Protein AF-A0A7S3NCB9-F1 (afdb_monomer_lite)

Organism: NCBI:txid151035

Secondary structure (DSSP, 8-state):
-EEEEEEE-TT-HHHHHHHHHHHHHHHH-EETTEEGGGTEEEEEEE---TT-HHHHHHHHHHHHHHHHH--HHHHHHHHHHHHHHHHHHHTT---TT--

pLDDT: mean 88.89, std 9.61, range [56.53, 97.19]

Foldseek 3Di:
DAEDEAE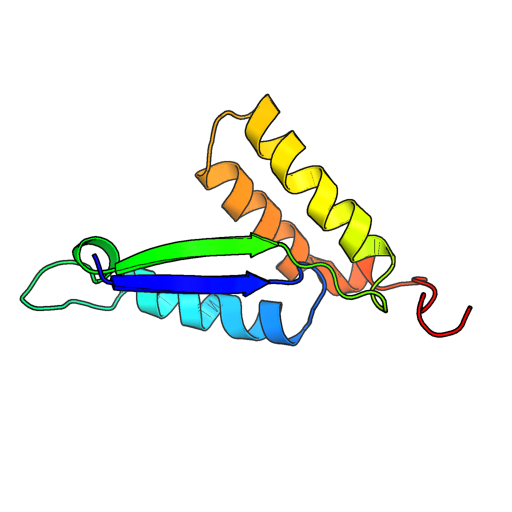DQLLDPVNLVCVVVVVCQQPPDADPRHGCCVVYHYDYHQDHDQQQQCSVVLNVCLVVQCVVVVDPVSSVVSSNVSSVCSVVSSPPGHRNVVD

Radius of gyration: 15.11 Å; chains: 1; bounding box: 44×29×39 Å

Sequence (99 aa):
LSRVDVFEDLLCSDSKAFDPVLKQFLNSEIVNGNPITDYIEFVFHIFPLPYHHNAFYAAHLVPFVMNITQSVSDVFTYSEFMLANQDQFLAPAANLTEI

Structure (mmCIF, N/CA/C/O backbone):
data_AF-A0A7S3NCB9-F1
#
_entry.id   AF-A0A7S3NCB9-F1
#
loop_
_atom_site.group_PDB
_atom_site.id
_atom_site.type_symbol
_atom_site.label_atom_id
_atom_site.label_alt_id
_atom_site.label_comp_id
_atom_site.label_asym_id
_atom_site.label_entity_id
_atom_site.label_seq_id
_atom_site.pdbx_PDB_ins_code
_atom_site.Cartn_x
_atom_site.Cartn_y
_atom_site.Cartn_z
_atom_site.occupancy
_atom_site.B_iso_or_equiv
_atom_site.auth_seq_id
_atom_site.auth_comp_id
_atom_site.auth_asym_id
_atom_site.auth_atom_id
_atom_site.pdbx_PDB_model_num
ATOM 1 N N . LEU A 1 1 ? -3.557 -4.394 21.625 1.00 69.38 1 LEU A N 1
ATOM 2 C CA . LEU A 1 1 ? -3.998 -4.639 20.239 1.00 69.38 1 LEU A CA 1
ATOM 3 C C . LEU A 1 1 ? -3.192 -5.813 19.720 1.00 69.38 1 LEU A C 1
ATOM 5 O O . LEU A 1 1 ? -1.998 -5.870 20.004 1.00 69.38 1 LEU A O 1
ATOM 9 N N . SER A 1 2 ? -3.832 -6.773 19.061 1.00 86.56 2 SER A N 1
ATOM 10 C CA . SER A 1 2 ? -3.083 -7.773 18.293 1.00 86.56 2 SER A CA 1
ATOM 11 C C . SER A 1 2 ? -2.492 -7.072 17.072 1.00 86.56 2 SER A C 1
ATOM 13 O O . SER A 1 2 ? -3.141 -6.194 16.509 1.00 86.56 2 SER A O 1
ATOM 15 N N . ARG A 1 3 ? -1.268 -7.421 16.685 1.00 92.62 3 ARG A N 1
ATOM 16 C CA . ARG A 1 3 ? -0.587 -6.818 15.536 1.00 92.62 3 ARG A CA 1
ATOM 17 C C . ARG A 1 3 ? -0.641 -7.761 14.343 1.00 92.62 3 ARG A C 1
ATOM 19 O O . ARG A 1 3 ? -0.405 -8.958 14.504 1.00 92.62 3 ARG A O 1
ATOM 26 N N . VAL A 1 4 ? -0.927 -7.208 13.170 1.00 92.38 4 VAL A N 1
ATOM 27 C CA . VAL A 1 4 ? -0.820 -7.888 11.879 1.00 92.38 4 VAL A CA 1
ATOM 28 C C . VAL A 1 4 ? 0.214 -7.154 11.037 1.00 92.38 4 VAL A C 1
ATOM 30 O O . VAL A 1 4 ? 0.088 -5.960 10.770 1.00 92.38 4 VAL A O 1
ATOM 33 N N . ASP A 1 5 ? 1.247 -7.882 10.629 1.00 94.56 5 ASP A N 1
ATOM 34 C CA . ASP A 1 5 ? 2.293 -7.386 9.745 1.00 94.56 5 ASP A CA 1
ATOM 35 C C . ASP A 1 5 ? 1.967 -7.771 8.300 1.00 94.56 5 ASP A C 1
ATOM 37 O O . ASP A 1 5 ? 1.830 -8.953 7.976 1.00 94.56 5 ASP A O 1
ATOM 41 N N . VAL A 1 6 ? 1.847 -6.766 7.436 1.00 93.56 6 VAL A N 1
ATOM 42 C CA . VAL A 1 6 ? 1.600 -6.934 6.002 1.00 93.56 6 VAL A CA 1
ATOM 43 C C . VAL A 1 6 ? 2.891 -6.608 5.268 1.00 93.56 6 VAL A C 1
ATOM 45 O O . VAL A 1 6 ? 3.388 -5.492 5.366 1.00 93.56 6 VAL A O 1
ATOM 48 N N . PHE A 1 7 ? 3.445 -7.580 4.549 1.00 94.69 7 PHE A N 1
ATOM 49 C CA . PHE A 1 7 ? 4.630 -7.387 3.715 1.00 94.69 7 PHE A CA 1
ATOM 50 C C . PHE A 1 7 ? 4.189 -7.247 2.266 1.00 94.69 7 PHE A C 1
ATOM 52 O O . PHE A 1 7 ? 3.552 -8.151 1.725 1.00 94.69 7 PHE A O 1
ATOM 59 N N . GLU A 1 8 ? 4.514 -6.116 1.654 1.00 94.50 8 GLU A N 1
ATOM 60 C CA . GLU A 1 8 ? 4.023 -5.754 0.332 1.00 94.50 8 GLU A CA 1
ATOM 61 C C . GLU A 1 8 ? 5.161 -5.334 -0.594 1.00 94.50 8 GLU A C 1
ATOM 63 O O . GLU A 1 8 ? 5.988 -4.492 -0.245 1.00 94.50 8 GLU A O 1
ATOM 68 N N . ASP A 1 9 ? 5.165 -5.889 -1.803 1.00 94.56 9 ASP A N 1
ATOM 69 C CA . ASP A 1 9 ? 5.933 -5.357 -2.920 1.00 94.56 9 ASP A CA 1
ATOM 70 C C . ASP A 1 9 ? 4.962 -4.633 -3.859 1.00 94.56 9 ASP A C 1
ATOM 72 O O . ASP A 1 9 ? 4.053 -5.243 -4.423 1.00 94.56 9 ASP A O 1
ATOM 76 N N . LEU A 1 10 ? 5.182 -3.331 -4.052 1.00 95.19 10 LEU A N 1
ATOM 77 C CA . LEU A 1 10 ? 4.336 -2.461 -4.870 1.00 95.19 10 LEU A CA 1
ATOM 78 C C . LEU A 1 10 ? 4.315 -2.823 -6.365 1.00 95.19 10 LEU A C 1
ATOM 80 O O . LEU A 1 10 ? 3.520 -2.249 -7.109 1.00 95.19 10 LEU A O 1
ATOM 84 N N . LEU A 1 11 ? 5.182 -3.737 -6.810 1.00 93.50 11 LEU A N 1
ATOM 85 C CA . LEU A 1 11 ? 5.207 -4.274 -8.170 1.00 93.50 11 LEU A CA 1
ATOM 86 C C . LEU A 1 11 ? 4.879 -5.775 -8.246 1.00 93.50 11 LEU A C 1
ATOM 88 O O . LEU A 1 11 ? 4.972 -6.360 -9.323 1.00 93.50 11 LEU A O 1
ATOM 92 N N . CYS A 1 12 ? 4.501 -6.419 -7.139 1.00 93.19 12 CYS A N 1
ATOM 93 C CA . CYS A 1 12 ? 4.141 -7.835 -7.141 1.00 93.19 12 CYS A CA 1
ATOM 94 C C . CYS A 1 12 ? 2.662 -8.054 -7.494 1.00 93.19 12 CYS A C 1
ATOM 96 O O . CYS A 1 12 ? 1.757 -7.499 -6.868 1.00 93.19 12 CYS A O 1
ATOM 98 N N . SER A 1 13 ? 2.404 -8.964 -8.439 1.00 93.38 13 SER A N 1
ATOM 99 C CA . SER A 1 13 ? 1.044 -9.345 -8.838 1.00 93.38 13 SER A CA 1
ATOM 100 C C . SER A 1 13 ? 0.202 -9.917 -7.700 1.00 93.38 13 SER A C 1
ATOM 102 O O . SER A 1 13 ? -1.004 -9.677 -7.670 1.00 93.38 13 SER A O 1
ATOM 104 N N . ASP A 1 14 ? 0.815 -10.643 -6.765 1.00 94.38 14 ASP A N 1
ATOM 105 C CA . ASP A 1 14 ? 0.099 -11.224 -5.626 1.00 94.38 14 ASP A CA 1
ATOM 106 C C . ASP A 1 14 ? -0.267 -10.152 -4.595 1.00 94.38 14 ASP A C 1
ATOM 108 O O . ASP A 1 14 ? -1.376 -10.167 -4.064 1.00 94.38 14 ASP A O 1
ATOM 112 N N . SER A 1 15 ? 0.614 -9.168 -4.375 1.00 95.12 15 SER A N 1
ATOM 113 C CA . SER A 1 15 ? 0.306 -7.978 -3.573 1.00 95.12 15 SER A CA 1
ATOM 114 C C . SER A 1 15 ? -0.871 -7.202 -4.171 1.00 95.12 15 SER A C 1
ATOM 116 O O . SER A 1 15 ? -1.849 -6.930 -3.475 1.00 95.12 15 SER A O 1
ATOM 118 N N . LYS A 1 16 ? -0.861 -6.972 -5.491 1.00 95.00 16 LYS A N 1
ATOM 119 C CA . LYS A 1 16 ? -1.988 -6.356 -6.212 1.00 95.00 16 LYS A CA 1
ATOM 120 C C . LYS A 1 16 ? -3.286 -7.151 -6.074 1.00 95.00 16 LYS A C 1
ATOM 122 O O . LYS A 1 16 ? -4.353 -6.562 -5.924 1.00 95.00 16 LYS A O 1
ATOM 127 N N . ALA A 1 17 ? -3.216 -8.478 -6.157 1.00 95.94 17 ALA A N 1
ATOM 128 C CA . ALA A 1 17 ? -4.389 -9.336 -6.008 1.00 95.94 17 ALA A CA 1
ATOM 129 C C . ALA A 1 17 ? -4.933 -9.340 -4.567 1.00 95.94 17 ALA A C 1
ATOM 131 O O . ALA A 1 17 ? -6.141 -9.487 -4.369 1.00 95.94 17 ALA A O 1
ATOM 132 N N . PHE A 1 18 ? -4.061 -9.166 -3.571 1.00 94.50 18 PHE A N 1
ATOM 133 C CA . PHE A 1 18 ? -4.422 -9.132 -2.155 1.00 94.50 18 PHE A CA 1
ATOM 134 C C . PHE A 1 18 ? -5.033 -7.795 -1.711 1.00 94.50 18 PHE A C 1
ATOM 136 O O . PHE A 1 18 ? -5.959 -7.800 -0.899 1.00 94.50 18 PHE A O 1
ATOM 143 N N . ASP A 1 19 ? -4.581 -6.669 -2.267 1.00 92.81 19 ASP A N 1
ATOM 144 C CA . ASP A 1 19 ? -5.046 -5.314 -1.927 1.00 92.81 19 ASP A CA 1
ATOM 145 C C . ASP A 1 19 ? -6.584 -5.157 -1.806 1.00 92.81 19 ASP A C 1
ATOM 147 O O . ASP A 1 19 ? -7.055 -4.714 -0.752 1.00 92.81 19 ASP A O 1
ATOM 151 N N . PRO A 1 20 ? -7.422 -5.575 -2.784 1.00 94.00 20 PRO A N 1
ATOM 152 C CA . PRO A 1 20 ? -8.875 -5.448 -2.649 1.00 94.00 20 PRO A CA 1
ATOM 153 C C . PRO A 1 20 ? -9.452 -6.292 -1.504 1.00 94.00 20 PRO A C 1
ATOM 155 O O . PRO A 1 20 ? -10.409 -5.865 -0.855 1.00 94.00 20 PRO A O 1
ATOM 158 N N . VAL A 1 21 ? -8.872 -7.465 -1.225 1.00 93.50 21 VAL A N 1
ATOM 159 C CA . VAL A 1 21 ? -9.301 -8.340 -0.121 1.00 93.50 21 VAL A CA 1
ATOM 160 C C . VAL A 1 21 ? -8.959 -7.700 1.222 1.00 93.50 21 VAL A C 1
ATOM 162 O O . VAL A 1 21 ? -9.803 -7.666 2.119 1.00 93.50 21 VAL A O 1
ATOM 165 N N . LEU A 1 22 ? -7.753 -7.142 1.352 1.00 91.38 22 LEU A N 1
ATOM 166 C CA . LEU A 1 22 ? -7.338 -6.432 2.557 1.00 91.38 22 LEU A CA 1
ATOM 167 C C . LEU A 1 22 ? -8.224 -5.209 2.811 1.00 91.38 22 LEU A C 1
ATOM 169 O O . LEU A 1 22 ? -8.719 -5.024 3.920 1.00 91.38 22 LEU A O 1
ATOM 173 N N . LYS A 1 23 ? -8.491 -4.403 1.780 1.00 90.25 23 LYS A N 1
ATOM 174 C CA . LYS A 1 23 ? -9.395 -3.249 1.883 1.00 90.25 23 LYS A CA 1
ATOM 175 C C . LYS A 1 23 ? -10.801 -3.650 2.276 1.00 90.25 23 LYS A C 1
ATOM 177 O O . LYS A 1 23 ? -11.414 -2.964 3.090 1.00 90.25 23 LYS A O 1
ATOM 182 N N . GLN A 1 24 ? -11.323 -4.733 1.707 1.00 90.81 24 GLN A N 1
ATOM 183 C CA . GLN A 1 24 ? -12.623 -5.250 2.111 1.00 90.81 24 GLN A CA 1
ATOM 184 C C . GLN A 1 24 ? -12.604 -5.596 3.601 1.00 90.81 24 GLN A C 1
ATOM 186 O O . GLN A 1 24 ? -13.432 -5.082 4.344 1.00 90.81 24 GLN A O 1
ATOM 191 N N . PHE A 1 25 ? -11.621 -6.374 4.054 1.00 90.00 25 PHE A N 1
ATOM 192 C CA . PHE A 1 25 ? -11.475 -6.739 5.461 1.00 90.00 25 PHE A CA 1
ATOM 193 C C . PHE A 1 25 ? -11.419 -5.510 6.384 1.00 90.00 25 PHE A C 1
ATOM 195 O O . PHE A 1 25 ? -12.175 -5.432 7.348 1.00 90.00 25 PHE A O 1
ATOM 202 N N . LEU A 1 26 ? -10.590 -4.514 6.058 1.00 88.00 26 LEU A N 1
ATOM 203 C CA . LEU A 1 26 ? -10.434 -3.303 6.869 1.00 88.00 26 LEU A CA 1
ATOM 204 C C . LEU A 1 26 ? -11.706 -2.441 6.923 1.00 88.00 26 LEU A C 1
ATOM 206 O O . LEU A 1 26 ? -11.957 -1.801 7.941 1.00 88.00 26 LEU A O 1
ATOM 210 N N . ASN A 1 27 ? -12.505 -2.424 5.852 1.00 86.50 27 ASN A N 1
ATOM 211 C CA . ASN A 1 27 ? -13.682 -1.555 5.744 1.00 86.50 27 ASN A CA 1
ATOM 212 C C . ASN A 1 27 ? -15.006 -2.230 6.130 1.00 86.50 27 ASN A C 1
ATOM 214 O O . ASN A 1 27 ? -15.965 -1.527 6.446 1.00 86.50 27 ASN A O 1
ATOM 218 N N . SER A 1 28 ? -15.103 -3.561 6.056 1.00 84.94 28 SER A N 1
ATOM 219 C CA . SER A 1 28 ? -16.370 -4.277 6.264 1.00 84.94 28 SER A CA 1
ATOM 220 C C . SER A 1 28 ? -16.412 -5.147 7.511 1.00 84.94 28 SER A C 1
ATOM 222 O O . SER A 1 28 ? -17.507 -5.506 7.942 1.00 84.94 28 SER A O 1
ATOM 224 N N . GLU A 1 29 ? -15.264 -5.529 8.072 1.00 83.62 29 GLU A N 1
ATOM 225 C CA . GLU A 1 29 ? -15.246 -6.464 9.194 1.00 83.62 29 GLU A CA 1
ATOM 226 C C . GLU A 1 29 ? -15.596 -5.751 10.508 1.00 83.62 29 GLU A C 1
ATOM 228 O O . GLU A 1 29 ? -14.960 -4.769 10.906 1.00 83.62 29 GLU A O 1
ATOM 233 N N . ILE A 1 30 ? -16.626 -6.262 11.185 1.00 87.44 30 ILE A N 1
ATOM 234 C CA . ILE A 1 30 ? -17.177 -5.700 12.419 1.00 87.44 30 ILE A CA 1
ATOM 235 C C . ILE A 1 30 ? -17.103 -6.757 13.519 1.00 87.44 30 ILE A C 1
ATOM 237 O O . ILE A 1 30 ? -17.725 -7.815 13.428 1.00 87.44 30 ILE A O 1
ATOM 241 N N . VAL A 1 31 ? -16.407 -6.437 14.606 1.00 84.00 31 VAL A N 1
ATOM 242 C CA . VAL A 1 31 ? -16.272 -7.300 15.783 1.00 84.00 31 VAL A CA 1
ATOM 243 C C . VAL A 1 31 ? -16.986 -6.628 16.949 1.00 84.00 31 VAL A C 1
ATOM 245 O O . VAL A 1 31 ? -16.667 -5.504 17.322 1.00 84.00 31 VAL A O 1
ATOM 248 N N . ASN A 1 32 ? -17.991 -7.296 17.525 1.00 87.75 32 ASN A N 1
ATOM 249 C CA . ASN A 1 32 ? -18.798 -6.759 18.633 1.00 87.75 32 ASN A CA 1
ATOM 250 C C . ASN A 1 32 ? -19.387 -5.356 18.367 1.00 87.75 32 ASN A C 1
ATOM 252 O O . ASN A 1 32 ? -19.526 -4.552 19.286 1.00 87.75 32 ASN A O 1
ATOM 256 N N . GLY A 1 33 ? -19.735 -5.066 17.111 1.00 90.12 33 GL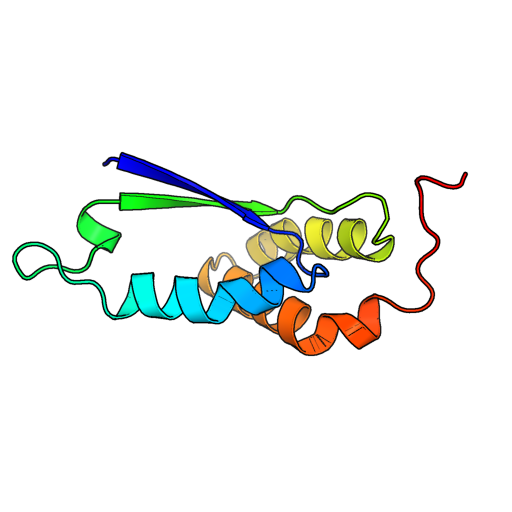Y A N 1
ATOM 257 C CA . GLY A 1 33 ? -20.338 -3.794 16.707 1.00 90.12 33 GLY A CA 1
ATOM 258 C C . GLY A 1 33 ? -19.353 -2.665 16.390 1.00 90.12 33 GLY A C 1
ATOM 259 O O . GLY A 1 33 ? -19.819 -1.599 16.001 1.00 90.12 33 GLY A O 1
ATOM 260 N N . ASN A 1 34 ? -18.036 -2.885 16.496 1.00 90.38 34 ASN A N 1
ATOM 261 C CA . ASN A 1 34 ? -17.019 -1.894 16.122 1.00 90.38 34 ASN A CA 1
ATOM 262 C C . ASN A 1 34 ? -16.146 -2.392 14.953 1.00 90.38 34 ASN A C 1
ATOM 264 O O . ASN A 1 34 ? -16.024 -3.609 14.771 1.00 90.38 34 ASN A O 1
ATOM 268 N N . PRO A 1 35 ? -15.533 -1.487 14.167 1.00 90.12 35 PRO A N 1
ATOM 269 C CA . PRO A 1 35 ? -14.592 -1.847 13.108 1.00 90.12 35 PRO A CA 1
ATOM 270 C C . PRO A 1 35 ? -13.448 -2.725 13.611 1.00 90.12 35 PRO A C 1
ATOM 272 O O . PRO A 1 35 ? -12.928 -2.523 14.710 1.00 90.12 35 PRO A O 1
ATOM 275 N N . ILE A 1 36 ? -12.997 -3.673 12.789 1.00 89.38 36 ILE A N 1
ATOM 276 C CA . ILE A 1 36 ? -11.855 -4.527 13.144 1.00 89.38 36 ILE A CA 1
ATOM 277 C C . ILE A 1 36 ? -10.571 -3.734 13.437 1.00 89.38 36 ILE A C 1
ATOM 279 O O . ILE A 1 36 ? -9.732 -4.169 14.230 1.00 89.38 36 ILE A O 1
ATOM 283 N N . THR A 1 37 ? -10.446 -2.541 12.856 1.00 89.06 37 THR A N 1
ATOM 284 C CA . THR A 1 37 ? -9.339 -1.605 13.083 1.00 89.06 37 THR A CA 1
ATOM 285 C C . THR A 1 37 ? -9.254 -1.095 14.524 1.00 89.06 37 THR A C 1
ATOM 287 O O . THR A 1 37 ? -8.189 -0.647 14.935 1.00 89.06 37 THR A O 1
ATOM 290 N N . ASP A 1 38 ? -10.321 -1.213 15.323 1.00 91.38 38 ASP A N 1
ATOM 291 C CA . ASP A 1 38 ? -10.297 -0.868 16.754 1.00 91.38 38 ASP A CA 1
ATOM 292 C C . ASP A 1 38 ? -9.646 -1.973 17.608 1.00 91.38 38 ASP A C 1
ATOM 294 O O . ASP A 1 38 ? -9.302 -1.759 18.775 1.00 91.38 38 ASP A O 1
ATOM 298 N N . TYR A 1 39 ? -9.469 -3.170 17.039 1.00 90.19 39 TYR A N 1
ATOM 299 C CA . TYR A 1 39 ? -8.967 -4.358 17.736 1.00 90.19 39 TYR A CA 1
ATOM 300 C C . TYR A 1 39 ? -7.597 -4.831 17.237 1.00 90.19 39 TYR A C 1
ATOM 302 O O . TYR A 1 39 ? -6.882 -5.528 17.974 1.00 90.19 39 TYR A O 1
ATOM 310 N N . ILE A 1 40 ? -7.214 -4.444 16.019 1.00 90.69 40 ILE A N 1
ATOM 311 C CA . ILE A 1 40 ? -5.988 -4.885 15.354 1.00 90.69 40 ILE A CA 1
ATOM 312 C C . ILE A 1 40 ? -5.180 -3.680 14.876 1.00 90.69 40 ILE A C 1
ATOM 314 O O . ILE A 1 40 ? -5.699 -2.797 14.201 1.00 90.69 40 ILE A O 1
ATOM 318 N N . GLU A 1 41 ? -3.887 -3.682 15.189 1.00 91.00 41 GLU A N 1
ATOM 319 C CA . GLU A 1 41 ? -2.919 -2.758 14.602 1.00 91.00 41 GLU A CA 1
ATOM 320 C C . GLU A 1 41 ? -2.326 -3.378 13.333 1.00 91.00 41 GLU A C 1
ATOM 322 O O . GLU A 1 41 ? -1.786 -4.486 13.375 1.00 91.00 41 GLU A O 1
ATOM 327 N N . PHE A 1 42 ? -2.404 -2.654 12.218 1.00 90.00 42 PHE A N 1
ATOM 328 C CA . PHE A 1 42 ? -1.786 -3.049 10.956 1.00 90.00 42 PHE A CA 1
ATOM 329 C C . PHE A 1 42 ? -0.473 -2.306 10.753 1.00 90.00 42 PHE A C 1
ATOM 331 O O . PHE A 1 42 ? -0.442 -1.075 10.762 1.00 90.00 42 PHE A O 1
ATOM 338 N N . VAL A 1 43 ? 0.602 -3.060 10.528 1.00 91.94 43 VAL A N 1
ATOM 339 C CA . VAL A 1 43 ? 1.908 -2.505 10.167 1.00 91.94 43 VAL A CA 1
ATOM 340 C C . VAL A 1 43 ? 2.267 -2.973 8.768 1.00 91.94 43 VAL A C 1
ATOM 342 O O . VAL A 1 43 ? 2.413 -4.167 8.519 1.00 91.94 43 VAL A O 1
ATOM 345 N N . PHE A 1 44 ? 2.412 -2.013 7.862 1.00 92.19 44 PHE A N 1
ATOM 346 C CA . PHE A 1 44 ? 2.788 -2.262 6.479 1.00 92.19 44 PHE A CA 1
ATOM 347 C C . PHE A 1 44 ? 4.303 -2.158 6.324 1.00 92.19 44 PHE A C 1
ATOM 349 O O . PHE A 1 44 ? 4.913 -1.146 6.674 1.00 92.19 44 PHE A O 1
ATOM 356 N N . HIS A 1 45 ? 4.901 -3.207 5.773 1.00 94.44 45 HIS A N 1
ATOM 357 C CA . HIS A 1 45 ? 6.310 -3.283 5.414 1.00 94.44 45 HIS A CA 1
ATOM 358 C C . HIS A 1 45 ? 6.421 -3.312 3.902 1.00 94.44 45 HIS A C 1
ATOM 360 O O . HIS A 1 45 ? 6.063 -4.301 3.266 1.00 94.44 45 HIS A O 1
ATOM 366 N N . ILE A 1 46 ? 6.955 -2.239 3.330 1.00 94.56 46 ILE A N 1
ATOM 367 C CA . ILE A 1 46 ? 7.257 -2.201 1.903 1.00 94.56 46 ILE A CA 1
ATOM 368 C C . ILE A 1 46 ? 8.551 -2.982 1.674 1.00 94.56 46 ILE A C 1
ATOM 370 O O . ILE A 1 46 ? 9.634 -2.552 2.080 1.00 94.56 46 ILE A O 1
ATOM 374 N N . PHE A 1 47 ? 8.420 -4.158 1.069 1.00 91.69 47 PHE A N 1
ATOM 375 C CA . PHE A 1 47 ? 9.470 -5.154 0.905 1.00 91.69 47 PHE A CA 1
ATOM 376 C C . PHE A 1 47 ? 9.692 -5.434 -0.590 1.00 91.69 47 PHE A C 1
ATOM 378 O O . PHE A 1 47 ? 9.035 -6.307 -1.153 1.00 91.69 47 PHE A O 1
ATOM 385 N N . PRO A 1 48 ? 10.591 -4.691 -1.261 1.00 92.31 48 PRO A N 1
ATOM 386 C CA . PRO A 1 48 ? 10.811 -4.852 -2.693 1.00 92.31 48 PRO A CA 1
ATOM 387 C C . PRO A 1 48 ? 11.524 -6.173 -2.999 1.00 92.31 48 PRO A C 1
ATOM 389 O O . PRO A 1 48 ? 12.603 -6.444 -2.461 1.00 92.31 48 PRO A O 1
ATOM 392 N N . LEU A 1 49 ? 10.951 -6.988 -3.885 1.00 88.38 49 LEU A N 1
ATOM 393 C CA . LEU A 1 49 ? 11.548 -8.256 -4.288 1.00 88.38 49 LEU A CA 1
ATOM 394 C C . LEU A 1 49 ? 12.715 -8.005 -5.256 1.00 88.38 49 LEU A C 1
ATOM 396 O O . LEU A 1 49 ? 12.607 -7.179 -6.165 1.00 88.38 49 LEU A O 1
ATOM 400 N N . PRO A 1 50 ? 13.843 -8.726 -5.111 1.00 84.12 50 PRO A N 1
ATOM 401 C CA . PRO A 1 50 ? 15.070 -8.427 -5.853 1.00 84.12 50 PRO A CA 1
ATOM 402 C C . PRO A 1 50 ? 14.936 -8.630 -7.369 1.00 84.12 50 PRO A C 1
ATOM 404 O O . PRO A 1 50 ? 15.665 -8.022 -8.143 1.00 84.12 50 PRO A O 1
ATOM 407 N N . TYR A 1 51 ? 13.991 -9.453 -7.822 1.00 80.31 51 TYR A N 1
ATOM 408 C CA . TYR A 1 51 ? 13.741 -9.675 -9.246 1.00 80.31 51 TYR A CA 1
ATOM 409 C C . TYR A 1 51 ? 12.827 -8.611 -9.885 1.00 80.31 51 TYR A C 1
ATOM 411 O O . TYR A 1 51 ? 12.674 -8.596 -11.104 1.00 80.31 51 TYR A O 1
ATOM 419 N N . HIS A 1 52 ? 12.278 -7.677 -9.100 1.00 81.81 52 HIS A N 1
ATOM 420 C CA . HIS A 1 52 ? 11.558 -6.499 -9.580 1.00 81.81 52 HIS A CA 1
ATOM 421 C C . HIS A 1 52 ? 12.460 -5.262 -9.465 1.00 81.81 52 HIS A C 1
ATOM 423 O O . HIS A 1 52 ? 12.399 -4.526 -8.485 1.00 81.81 52 HIS A O 1
ATOM 429 N N . HIS A 1 53 ? 13.309 -4.996 -10.462 1.00 77.75 53 HIS A N 1
ATOM 430 C CA . HIS A 1 53 ? 14.309 -3.910 -10.405 1.00 77.75 53 HIS A CA 1
ATOM 431 C C . HIS A 1 53 ? 13.727 -2.556 -9.953 1.00 77.75 53 HIS A C 1
ATOM 433 O O . HIS A 1 53 ? 14.310 -1.857 -9.125 1.00 77.75 53 HIS A O 1
ATOM 439 N N . ASN A 1 54 ? 12.542 -2.201 -10.455 1.00 88.38 54 ASN A N 1
ATOM 440 C CA . ASN A 1 54 ? 11.888 -0.940 -10.116 1.00 88.38 54 ASN A CA 1
ATOM 441 C C . ASN A 1 54 ? 11.159 -0.955 -8.764 1.00 88.38 54 ASN A C 1
ATOM 443 O O . ASN A 1 54 ? 10.782 0.112 -8.280 1.00 88.38 54 ASN A O 1
ATOM 447 N N . ALA A 1 55 ? 11.008 -2.114 -8.114 1.00 90.81 55 ALA A N 1
ATOM 448 C CA . ALA A 1 55 ? 10.391 -2.207 -6.794 1.00 90.81 55 ALA A CA 1
ATOM 449 C C . ALA A 1 55 ? 11.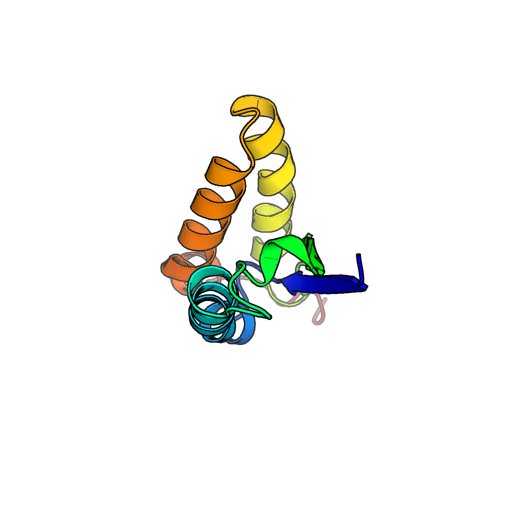256 -1.506 -5.748 1.00 90.81 55 ALA A C 1
ATOM 451 O O . ALA A 1 55 ? 10.728 -0.851 -4.854 1.00 90.81 55 ALA A O 1
ATOM 452 N N . PHE A 1 56 ? 12.587 -1.551 -5.893 1.00 90.19 56 PHE A N 1
ATOM 453 C CA . PHE A 1 56 ? 13.491 -0.805 -5.019 1.00 90.19 56 PHE A CA 1
ATOM 454 C C . PHE A 1 56 ? 13.215 0.703 -5.076 1.00 90.19 56 PHE A C 1
ATOM 456 O O . PHE A 1 56 ? 13.087 1.347 -4.033 1.00 90.19 56 PHE A O 1
ATOM 463 N N . TYR A 1 57 ? 13.074 1.265 -6.282 1.00 91.31 57 TYR A N 1
ATOM 464 C CA . TYR A 1 57 ? 12.739 2.680 -6.461 1.00 91.31 57 TYR A CA 1
ATOM 465 C C . TYR A 1 57 ? 11.336 2.995 -5.939 1.00 91.31 57 TYR A C 1
ATOM 467 O O . TYR A 1 57 ? 11.164 3.977 -5.216 1.00 91.31 57 TYR A O 1
ATOM 475 N N . ALA A 1 58 ? 10.360 2.133 -6.235 1.00 93.81 58 ALA A N 1
ATOM 476 C CA . ALA A 1 58 ? 8.997 2.266 -5.735 1.00 93.81 58 ALA A CA 1
ATOM 477 C C . ALA A 1 58 ? 8.959 2.321 -4.198 1.00 93.81 58 ALA A C 1
ATOM 479 O O . ALA A 1 58 ? 8.301 3.191 -3.626 1.00 93.81 58 ALA A O 1
ATOM 480 N N . ALA A 1 59 ? 9.719 1.446 -3.536 1.00 94.62 59 ALA A N 1
ATOM 481 C CA . ALA A 1 59 ? 9.834 1.390 -2.085 1.00 94.62 59 ALA A CA 1
ATOM 482 C C . ALA A 1 59 ? 10.509 2.638 -1.497 1.00 94.62 59 ALA A C 1
ATOM 484 O O . ALA A 1 59 ? 10.063 3.158 -0.477 1.00 94.62 59 ALA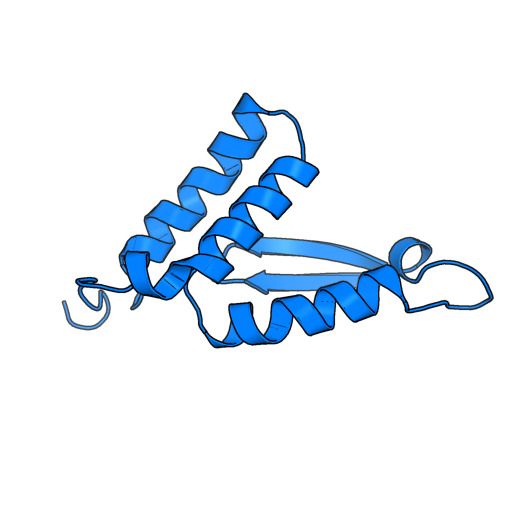 A O 1
ATOM 485 N N . HIS A 1 60 ? 11.547 3.170 -2.150 1.00 93.38 60 HIS A N 1
ATOM 486 C CA . HIS A 1 60 ? 12.256 4.368 -1.677 1.00 93.38 60 HIS A CA 1
ATOM 487 C C . HIS A 1 60 ? 11.429 5.652 -1.784 1.00 93.38 60 HIS A C 1
ATOM 489 O O . HIS A 1 60 ? 11.671 6.602 -1.036 1.00 93.38 60 HIS A O 1
ATOM 495 N N . LEU A 1 61 ? 10.440 5.695 -2.677 1.00 95.00 61 LEU A N 1
ATOM 496 C CA . LEU A 1 61 ? 9.535 6.838 -2.780 1.00 95.00 61 LEU A CA 1
ATOM 497 C C . LEU A 1 61 ? 8.505 6.887 -1.646 1.00 95.00 61 LEU A C 1
ATOM 499 O O . LEU A 1 61 ? 8.023 7.970 -1.333 1.00 95.00 61 LEU A O 1
ATOM 503 N N . VAL A 1 62 ? 8.215 5.776 -0.966 1.00 95.69 62 VAL A N 1
ATOM 504 C CA . VAL A 1 62 ? 7.262 5.743 0.160 1.00 95.69 62 VAL A CA 1
ATOM 505 C C . VAL A 1 62 ? 7.635 6.717 1.289 1.00 95.69 62 VAL A C 1
ATOM 507 O O . VAL A 1 62 ? 6.817 7.584 1.616 1.00 95.69 62 VAL A O 1
ATOM 510 N N . PRO A 1 63 ? 8.853 6.674 1.873 1.00 94.88 63 PRO A N 1
ATOM 511 C CA . PRO A 1 63 ? 9.244 7.652 2.887 1.00 94.88 63 PRO A CA 1
ATOM 512 C C . PRO A 1 63 ? 9.331 9.081 2.328 1.00 94.88 63 PRO A C 1
ATOM 514 O O . PRO A 1 63 ? 9.136 10.037 3.076 1.00 94.88 63 PRO A O 1
ATOM 517 N N . PHE A 1 64 ? 9.583 9.254 1.026 1.00 95.94 64 PHE A N 1
ATOM 518 C CA . PHE A 1 64 ? 9.593 10.571 0.385 1.00 95.94 64 PHE A CA 1
ATOM 519 C C . PHE A 1 64 ? 8.186 11.179 0.296 1.00 95.94 64 PHE A C 1
ATOM 521 O O . PHE A 1 64 ? 8.003 12.340 0.668 1.00 95.94 64 PHE A O 1
ATOM 528 N N . VAL A 1 65 ? 7.188 10.389 -0.115 1.00 96.31 65 VAL A N 1
ATOM 529 C CA . VAL A 1 65 ? 5.770 10.780 -0.110 1.00 96.31 65 VAL A CA 1
ATOM 530 C C . VAL A 1 65 ? 5.342 11.144 1.306 1.00 96.31 65 VAL A C 1
ATOM 532 O O . VAL A 1 65 ? 4.806 12.233 1.507 1.00 96.31 65 VAL A O 1
ATOM 535 N N . MET A 1 66 ? 5.655 10.300 2.295 1.00 95.75 66 MET A N 1
ATOM 536 C CA . MET A 1 66 ? 5.366 10.592 3.703 1.00 95.75 66 MET A CA 1
ATOM 537 C C . MET A 1 66 ? 5.994 11.918 4.149 1.00 95.75 66 MET A C 1
ATOM 539 O O . MET A 1 66 ? 5.334 12.736 4.781 1.00 95.75 66 MET A O 1
ATOM 543 N N .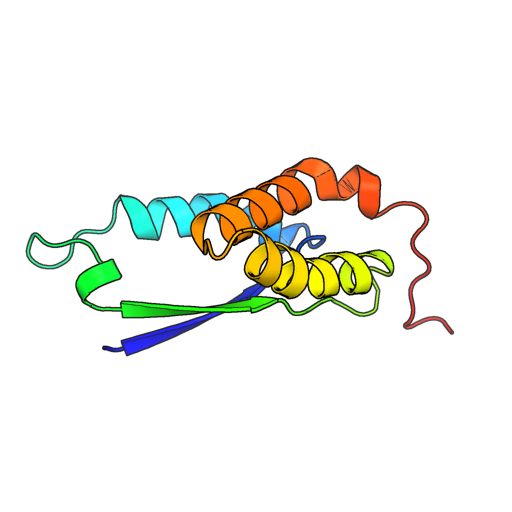 ASN A 1 67 ? 7.257 12.164 3.800 1.00 96.50 67 ASN A N 1
ATOM 544 C CA . ASN A 1 67 ? 7.967 13.368 4.224 1.00 96.50 67 ASN A CA 1
ATOM 545 C C . ASN A 1 67 ? 7.389 14.655 3.609 1.00 96.50 67 ASN A C 1
ATOM 547 O O . ASN A 1 67 ? 7.336 15.685 4.278 1.00 96.50 67 ASN A O 1
ATOM 551 N N . ILE A 1 68 ? 6.951 14.618 2.350 1.00 96.94 68 ILE A N 1
ATOM 552 C CA . ILE A 1 68 ? 6.390 15.800 1.676 1.00 96.94 68 ILE A CA 1
ATOM 553 C C . ILE A 1 68 ? 4.954 16.067 2.114 1.00 96.94 68 ILE A C 1
ATOM 555 O O . ILE A 1 68 ? 4.579 17.217 2.330 1.00 96.94 68 ILE A O 1
ATOM 559 N N . THR A 1 69 ? 4.150 15.014 2.218 1.00 97.19 69 THR A N 1
ATOM 560 C CA . THR A 1 69 ? 2.707 15.138 2.450 1.00 97.19 69 THR A CA 1
ATOM 561 C C . THR A 1 69 ? 2.343 15.162 3.925 1.00 97.19 69 THR A C 1
ATOM 563 O O . THR A 1 69 ? 1.303 15.705 4.289 1.00 97.19 69 THR A O 1
ATOM 566 N N . GLN A 1 70 ? 3.188 14.572 4.778 1.00 96.25 70 GLN A N 1
ATOM 567 C CA . GLN A 1 70 ? 2.887 14.306 6.186 1.00 96.25 70 GLN A CA 1
ATOM 568 C C . GLN A 1 70 ? 1.559 13.535 6.355 1.00 96.25 70 GLN A C 1
ATOM 570 O O . GLN A 1 70 ? 0.857 13.699 7.352 1.00 96.25 70 GLN A O 1
ATOM 575 N N . SER A 1 71 ? 1.201 12.703 5.366 1.00 95.12 71 SER A N 1
ATOM 576 C CA . SER A 1 71 ? -0.092 12.024 5.267 1.00 95.12 71 SER A CA 1
ATOM 577 C C . SER A 1 71 ? 0.087 10.533 4.992 1.00 95.12 71 SER A C 1
ATOM 579 O O . SER A 1 71 ? 0.579 10.114 3.945 1.00 95.12 71 SER A O 1
ATOM 581 N N . VAL A 1 72 ? -0.393 9.705 5.923 1.00 90.94 72 VAL A N 1
ATOM 582 C CA . VAL A 1 72 ? -0.483 8.249 5.729 1.00 90.94 72 VAL A CA 1
ATOM 583 C C . VAL A 1 72 ? -1.455 7.907 4.596 1.00 90.94 72 VAL A C 1
ATOM 585 O O . VAL A 1 72 ? -1.207 6.978 3.833 1.00 90.94 72 VAL A O 1
ATOM 588 N N . SER A 1 73 ? -2.528 8.686 4.430 1.00 92.38 73 SER A N 1
ATOM 589 C CA . SER A 1 73 ? -3.490 8.491 3.338 1.00 92.38 73 SER A CA 1
ATOM 590 C C . SER A 1 73 ? -2.846 8.676 1.961 1.00 92.38 73 SER A C 1
ATOM 592 O O . SER A 1 73 ? -3.191 7.968 1.015 1.00 92.38 73 SER A O 1
ATOM 594 N N . ASP A 1 74 ? -1.887 9.594 1.842 1.00 96.12 74 ASP A N 1
ATOM 595 C CA . ASP A 1 74 ? -1.195 9.839 0.575 1.00 96.12 74 ASP A CA 1
ATOM 596 C C . ASP A 1 74 ? -0.187 8.726 0.274 1.00 96.12 74 ASP A C 1
ATOM 598 O O . ASP A 1 74 ? 0.004 8.363 -0.885 1.00 96.12 74 ASP A O 1
ATOM 602 N N . VAL A 1 75 ? 0.394 8.110 1.310 1.00 94.88 75 VAL A N 1
ATOM 603 C CA . VAL A 1 75 ? 1.196 6.885 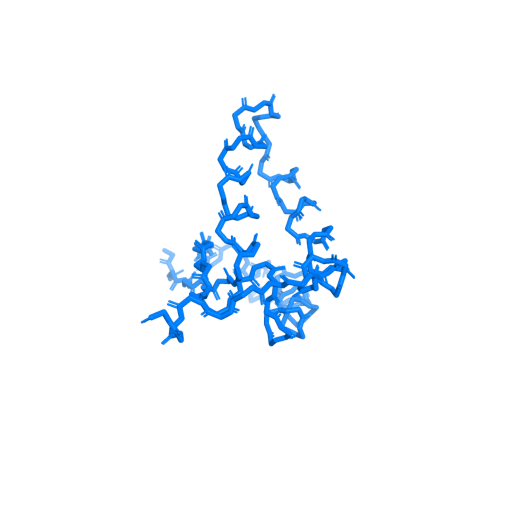1.163 1.00 94.88 75 VAL A CA 1
ATOM 604 C C . VAL A 1 75 ? 0.343 5.715 0.669 1.00 94.88 75 VAL A C 1
ATOM 606 O O . VAL A 1 75 ? 0.776 4.995 -0.235 1.00 94.88 75 VAL A O 1
ATOM 609 N N . PHE A 1 76 ? -0.872 5.539 1.197 1.00 93.44 76 PHE A N 1
ATOM 610 C CA . PHE A 1 76 ? -1.805 4.538 0.668 1.00 93.44 76 PHE A CA 1
ATOM 611 C C . PHE A 1 76 ? -2.180 4.842 -0.784 1.00 93.44 76 PHE A C 1
ATOM 613 O O . PHE A 1 76 ? -2.059 3.967 -1.632 1.00 93.44 76 PHE A O 1
ATOM 620 N N . THR A 1 77 ? -2.510 6.095 -1.103 1.00 95.94 77 THR A N 1
ATOM 621 C CA . THR A 1 77 ? -2.827 6.523 -2.478 1.00 95.94 77 THR A CA 1
ATOM 622 C C . THR A 1 77 ? -1.667 6.251 -3.444 1.00 95.94 77 THR A C 1
ATOM 624 O O . THR A 1 77 ? -1.875 5.782 -4.562 1.00 95.94 77 THR A O 1
ATOM 627 N N . TYR A 1 78 ? -0.428 6.505 -3.016 1.00 96.38 78 TYR A N 1
ATOM 628 C CA . TYR A 1 78 ? 0.767 6.168 -3.787 1.00 96.38 78 TYR A CA 1
ATOM 629 C C . TYR A 1 78 ? 0.916 4.653 -3.991 1.00 96.38 78 TYR A C 1
ATOM 631 O O . TYR A 1 78 ? 1.192 4.207 -5.105 1.00 96.38 78 TYR A O 1
ATOM 639 N N . SER A 1 79 ? 0.698 3.860 -2.942 1.00 95.62 79 SER A N 1
ATOM 640 C CA . SER A 1 79 ? 0.786 2.396 -3.013 1.00 95.62 79 SER A CA 1
ATOM 641 C C . SER A 1 79 ? -0.249 1.833 -3.992 1.00 95.62 79 SER A C 1
ATOM 643 O O . SER A 1 79 ? 0.096 1.060 -4.884 1.00 95.62 79 SER A O 1
ATOM 645 N N . GLU A 1 80 ? -1.489 2.322 -3.927 1.00 94.94 80 GLU A N 1
ATOM 646 C CA . GLU A 1 80 ? -2.558 1.979 -4.871 1.00 94.94 80 GLU A CA 1
ATOM 647 C C . GLU A 1 80 ? -2.211 2.346 -6.312 1.00 94.94 80 GLU A C 1
ATOM 649 O O . GLU A 1 80 ? -2.435 1.555 -7.231 1.00 94.94 80 GLU A O 1
ATOM 654 N N . PHE A 1 81 ? -1.638 3.535 -6.520 1.00 96.12 81 PHE A N 1
ATOM 655 C CA . PHE A 1 81 ? -1.172 3.958 -7.834 1.00 96.12 81 PHE A CA 1
ATOM 656 C C . PHE A 1 81 ? -0.121 2.988 -8.388 1.00 96.12 81 PHE A C 1
ATOM 658 O O . PHE A 1 81 ? -0.219 2.593 -9.554 1.00 96.12 81 PHE A O 1
ATOM 665 N N . MET A 1 82 ? 0.850 2.575 -7.570 1.00 95.81 82 MET A N 1
ATOM 666 C CA . MET A 1 82 ? 1.890 1.638 -7.998 1.00 95.81 82 MET A CA 1
ATOM 667 C C . MET A 1 82 ? 1.314 0.261 -8.339 1.00 95.81 82 MET A C 1
ATOM 669 O O . MET A 1 82 ? 1.566 -0.230 -9.439 1.00 95.81 82 MET A O 1
ATOM 673 N N . LEU A 1 83 ? 0.460 -0.311 -7.485 1.00 94.88 83 LEU A N 1
ATOM 674 C CA . LEU A 1 83 ? -0.191 -1.605 -7.738 1.00 94.88 83 LEU A CA 1
ATOM 675 C C . LEU A 1 83 ? -1.062 -1.571 -9.007 1.00 94.88 83 LEU A C 1
ATOM 677 O O . LEU A 1 83 ? -1.042 -2.489 -9.838 1.00 94.88 83 LEU A O 1
ATOM 681 N N . ALA A 1 84 ? -1.815 -0.487 -9.212 1.00 95.25 84 ALA A N 1
ATOM 682 C CA . ALA A 1 84 ? -2.657 -0.320 -10.394 1.00 95.25 84 ALA A CA 1
ATOM 683 C C . ALA A 1 84 ? -1.831 -0.264 -11.689 1.00 95.25 84 ALA A C 1
ATOM 685 O O . ALA A 1 84 ? -2.252 -0.825 -12.704 1.00 95.25 84 ALA A O 1
ATOM 686 N N . ASN A 1 85 ? -0.643 0.345 -11.637 1.00 94.06 85 ASN A N 1
ATOM 687 C CA . ASN A 1 85 ? 0.216 0.599 -12.794 1.00 94.06 85 ASN A CA 1
ATOM 688 C C . ASN A 1 85 ? 1.461 -0.303 -12.858 1.00 94.06 85 ASN A C 1
ATOM 690 O O . ASN A 1 85 ? 2.340 -0.044 -13.678 1.00 94.06 85 ASN A O 1
ATOM 694 N N . GLN A 1 86 ? 1.541 -1.363 -12.043 1.00 90.50 86 GLN A N 1
ATOM 695 C CA . GLN A 1 86 ? 2.752 -2.182 -11.896 1.00 90.50 86 GLN A CA 1
ATOM 696 C C . GLN A 1 86 ? 3.330 -2.668 -13.235 1.00 90.50 86 GLN A C 1
ATOM 698 O O . GLN A 1 86 ? 4.541 -2.650 -13.414 1.00 90.50 86 GLN A O 1
ATOM 703 N N . ASP A 1 87 ? 2.486 -3.005 -14.217 1.00 88.81 87 ASP A N 1
ATOM 704 C CA . ASP A 1 87 ? 2.922 -3.526 -15.519 1.00 88.81 87 ASP A CA 1
ATOM 705 C C . ASP A 1 87 ? 3.758 -2.497 -16.305 1.00 88.81 87 ASP A C 1
ATOM 707 O O . ASP A 1 87 ? 4.655 -2.869 -17.062 1.00 88.81 87 ASP A O 1
ATOM 711 N N . GLN A 1 88 ? 3.520 -1.197 -16.088 1.00 88.62 88 GLN A N 1
ATOM 712 C CA . GLN A 1 88 ? 4.306 -0.107 -16.684 1.00 88.62 88 GLN A CA 1
ATOM 713 C C . GLN A 1 88 ? 5.693 0.018 -16.045 1.00 88.62 88 GLN A C 1
ATOM 715 O O . GLN A 1 88 ? 6.627 0.497 -16.683 1.00 88.62 88 GLN A O 1
ATOM 720 N N . PHE A 1 89 ? 5.821 -0.410 -14.789 1.00 86.62 89 PHE A N 1
ATOM 721 C CA . PHE A 1 89 ? 7.050 -0.339 -14.006 1.00 86.62 89 PHE A CA 1
ATOM 722 C C . PHE A 1 89 ? 7.794 -1.682 -13.957 1.00 86.62 89 PHE A C 1
ATOM 724 O O . PHE A 1 89 ? 8.963 -1.708 -13.585 1.00 86.62 89 PHE A O 1
ATOM 731 N N . LEU A 1 90 ? 7.172 -2.793 -14.359 1.00 79.81 90 LEU A N 1
ATOM 732 C CA . LEU A 1 90 ? 7.803 -4.116 -14.426 1.00 79.81 90 LEU A CA 1
ATOM 733 C C . LEU A 1 90 ? 8.684 -4.308 -15.679 1.00 79.81 90 LEU A C 1
ATOM 735 O O . LEU A 1 90 ? 9.624 -5.099 -15.653 1.00 79.81 90 LEU A O 1
ATOM 739 N N . ALA A 1 91 ? 8.457 -3.567 -16.767 1.00 71.75 91 ALA A N 1
ATOM 740 C CA . ALA A 1 91 ? 9.268 -3.633 -17.992 1.00 71.75 91 ALA A CA 1
ATOM 741 C C . ALA A 1 91 ? 10.241 -2.434 -18.108 1.00 71.75 91 ALA A C 1
ATOM 743 O O . ALA A 1 91 ? 9.826 -1.322 -17.788 1.00 71.75 91 ALA A O 1
ATOM 744 N N . PRO A 1 92 ? 11.495 -2.558 -18.615 1.00 62.22 92 PRO A N 1
ATOM 745 C CA . PRO A 1 92 ? 12.364 -3.721 -18.806 1.00 62.22 92 PRO A CA 1
ATOM 746 C C . PRO A 1 92 ? 13.255 -3.908 -17.559 1.00 62.22 92 PRO A C 1
ATOM 748 O O . PRO A 1 92 ? 14.428 -3.529 -17.549 1.00 62.22 92 PRO A O 1
ATOM 751 N N . ALA A 1 93 ? 12.693 -4.425 -16.468 1.00 56.78 93 ALA A N 1
ATOM 752 C CA . ALA A 1 93 ? 13.454 -4.636 -15.242 1.00 56.78 93 ALA A CA 1
ATOM 753 C C . ALA A 1 93 ? 14.402 -5.841 -15.395 1.00 56.78 93 ALA A C 1
ATOM 755 O O . ALA A 1 93 ? 13.962 -6.948 -15.697 1.00 56.78 93 ALA A O 1
ATOM 756 N N . ALA A 1 94 ? 15.706 -5.639 -15.182 1.00 60.75 94 ALA A N 1
ATOM 757 C CA . ALA A 1 94 ? 16.657 -6.744 -15.085 1.00 60.75 94 ALA A CA 1
ATOM 758 C C . ALA A 1 94 ? 16.427 -7.512 -13.775 1.00 60.75 94 ALA A C 1
ATOM 760 O O . ALA A 1 94 ? 16.351 -6.890 -12.712 1.00 60.75 94 ALA A O 1
ATOM 761 N N . ASN A 1 95 ? 16.358 -8.843 -13.840 1.00 65.06 95 ASN A N 1
ATOM 762 C CA . ASN A 1 95 ? 16.325 -9.686 -12.651 1.00 65.06 95 ASN A CA 1
ATOM 763 C C . ASN A 1 95 ? 17.669 -9.568 -11.906 1.00 65.06 95 ASN A C 1
ATOM 765 O O . ASN A 1 95 ? 18.688 -10.067 -12.378 1.00 65.06 95 ASN A O 1
ATOM 769 N N . LEU A 1 96 ? 17.686 -8.929 -10.730 1.00 63.53 96 LEU A N 1
ATOM 770 C CA . LEU A 1 96 ? 18.917 -8.733 -9.946 1.00 63.53 96 LEU A CA 1
ATOM 771 C C . LEU A 1 96 ? 19.403 -10.007 -9.236 1.00 63.53 96 LEU A C 1
ATOM 773 O O . LEU A 1 96 ? 20.401 -9.970 -8.520 1.00 63.53 96 LEU A O 1
ATOM 777 N N . THR A 1 97 ? 18.711 -11.132 -9.412 1.00 63.34 97 THR A N 1
ATOM 778 C CA . THR A 1 97 ? 19.197 -12.452 -8.982 1.00 63.34 97 THR A CA 1
ATOM 779 C C . THR A 1 97 ? 19.981 -13.182 -10.077 1.00 63.34 97 THR A C 1
ATOM 781 O O . THR A 1 97 ? 20.574 -14.219 -9.800 1.00 63.34 97 THR A O 1
ATOM 784 N N . GLU A 1 98 ? 20.019 -12.636 -11.297 1.00 61.41 98 GLU A N 1
ATOM 785 C CA . GLU A 1 98 ? 20.717 -13.206 -12.461 1.00 61.41 98 GLU A CA 1
ATOM 786 C C . GLU A 1 98 ? 22.029 -12.464 -12.802 1.00 61.41 98 GLU A C 1
ATOM 788 O O . GLU A 1 98 ? 22.528 -12.579 -13.921 1.00 61.41 98 GLU A O 1
ATOM 793 N N . ILE A 1 99 ? 22.576 -11.689 -11.853 1.00 56.53 99 ILE A N 1
ATOM 794 C CA . ILE A 1 99 ? 23.833 -10.925 -12.006 1.00 56.53 99 ILE A CA 1
ATOM 795 C C . ILE A 1 99 ? 25.057 -11.813 -11.768 1.00 56.53 99 ILE A C 1
ATOM 797 O O . ILE A 1 99 ? 25.057 -12.556 -10.760 1.00 56.53 99 ILE A O 1
#